Protein AF-A0A935VHP0-F1 (afdb_monomer)

Sequence (103 aa):
MIKRTSIICFLIMLCFSVSAQDDSLMLNSIKSPKKYKIGGINFEGAENSDKNVIKLLSGLKEGDEITIPGDKITDGIKALWKQGLFESIEIYKERLLETIFFL

Radius of gyration: 26.57 Å; Cα contacts (8 Å, |Δi|>4): 62; chains: 1; bounding box: 79×50×43 Å

Solvent-accessible surface area (backbone atoms only — not comparable to full-atom values): 6872 Å² total; per-residue (Å²): 120,69,71,64,59,53,51,54,54,55,59,57,60,66,70,72,76,73,75,79,81,79,70,56,69,68,53,51,64,66,69,47,66,41,80,46,65,36,85,69,84,88,88,77,94,53,84,94,49,61,66,69,56,53,37,60,54,25,70,58,53,70,68,38,79,45,47,48,68,52,62,70,63,58,52,16,53,50,46,44,51,72,68,70,80,59,95,76,88,85,88,79,88,85,80,86,82,89,78,78,83,81,131

Foldseek 3Di:
DVPVVVVVVVVVVVVPPPDPDDPVVVVVVLVDKDKDFAQDDDDDPPPVDDPVVLCVQLVDDHGDIDIVVDCSNVSSLVSVVVVVPDPDDDDDDDDDDPDDDDD

pLDDT: mean 78.54, std 14.46, range [42.94, 95.12]

Secondary structure (DSSP, 8-state):
-HHHHHHHHHHHHGGG------THHHHHHHHS-EEEE-------S-TTS-HHHHHHHHT--TT-EEEESSHHHHHHHHHHHTTT--S----------------

Structure (mmCIF, N/CA/C/O backbone):
data_AF-A0A935VHP0-F1
#
_entry.id   AF-A0A935VHP0-F1
#
loop_
_atom_site.group_PDB
_atom_site.id
_atom_site.type_symbol
_atom_site.label_atom_id
_atom_site.label_alt_id
_atom_site.label_comp_id
_atom_site.label_asym_id
_atom_site.label_entity_id
_atom_site.label_seq_id
_atom_site.pdbx_PDB_ins_code
_atom_site.Cartn_x
_atom_site.Cartn_y
_atom_site.Cartn_z
_atom_site.occupancy
_atom_site.B_iso_or_equiv
_atom_site.auth_seq_id
_atom_site.auth_comp_id
_atom_site.auth_asym_id
_atom_site.auth_atom_id
_atom_site.pdbx_PDB_model_num
ATOM 1 N N . MET A 1 1 ? 67.173 20.867 -25.536 1.00 53.53 1 MET A N 1
ATOM 2 C CA . MET A 1 1 ? 65.894 21.491 -25.109 1.00 53.53 1 MET A CA 1
ATOM 3 C C . MET A 1 1 ? 64.719 20.508 -24.986 1.00 53.53 1 MET A C 1
ATOM 5 O O . MET A 1 1 ? 63.788 20.819 -24.259 1.00 53.53 1 MET A O 1
ATOM 9 N N . ILE A 1 2 ? 64.794 19.305 -25.579 1.00 61.66 2 ILE A N 1
ATOM 10 C CA . ILE A 1 2 ? 63.731 18.272 -25.594 1.00 61.66 2 ILE A CA 1
ATOM 11 C C . ILE A 1 2 ? 63.255 17.774 -24.206 1.00 61.66 2 ILE A C 1
ATOM 13 O O . ILE A 1 2 ? 62.102 17.389 -24.043 1.00 61.66 2 ILE A O 1
ATOM 17 N N . LYS A 1 3 ? 64.119 17.794 -23.178 1.00 55.19 3 LYS A N 1
ATOM 18 C CA . LYS A 1 3 ? 63.813 17.188 -21.865 1.00 55.19 3 LYS A CA 1
ATOM 19 C C . LYS A 1 3 ? 62.781 17.979 -21.047 1.00 55.19 3 LYS A C 1
ATOM 21 O O . LYS A 1 3 ? 62.004 17.384 -20.315 1.00 55.19 3 LYS A O 1
ATOM 26 N N . ARG A 1 4 ? 62.755 19.312 -21.180 1.00 56.31 4 ARG A N 1
ATOM 27 C CA . ARG A 1 4 ? 61.836 20.187 -20.423 1.00 56.31 4 ARG A CA 1
ATOM 28 C C . ARG A 1 4 ? 60.429 20.204 -21.021 1.00 56.31 4 ARG A C 1
ATOM 30 O O . ARG A 1 4 ? 59.457 20.177 -20.278 1.00 56.31 4 ARG A O 1
ATOM 37 N N . THR A 1 5 ? 60.322 20.177 -22.349 1.00 64.12 5 THR A N 1
ATOM 38 C CA . THR A 1 5 ? 59.033 20.121 -23.057 1.00 64.12 5 THR A CA 1
ATOM 39 C C . THR A 1 5 ? 58.347 18.760 -22.907 1.00 64.12 5 THR A C 1
ATOM 41 O O . THR A 1 5 ? 57.126 18.707 -22.790 1.00 64.12 5 THR A O 1
ATOM 44 N N . SER A 1 6 ? 59.119 17.670 -22.807 1.00 64.69 6 SER A N 1
ATOM 45 C CA . SER A 1 6 ? 58.584 16.323 -22.554 1.00 64.69 6 SER A CA 1
ATOM 46 C C . SER A 1 6 ? 57.960 16.171 -21.159 1.00 64.69 6 SER A C 1
ATOM 48 O O . SER A 1 6 ? 56.960 15.476 -21.016 1.00 64.69 6 SER A O 1
ATOM 50 N N . ILE A 1 7 ? 58.512 16.841 -20.139 1.00 71.44 7 ILE A N 1
ATOM 51 C CA . ILE A 1 7 ? 57.971 16.821 -18.766 1.00 71.44 7 ILE A CA 1
ATOM 52 C C . ILE A 1 7 ? 56.646 17.587 -18.693 1.00 71.44 7 ILE A C 1
ATOM 54 O O . ILE A 1 7 ? 55.705 17.133 -18.049 1.00 71.44 7 ILE A O 1
ATOM 58 N N . ILE A 1 8 ? 56.546 18.715 -19.401 1.00 71.81 8 ILE A N 1
ATOM 59 C CA . ILE A 1 8 ? 55.318 19.520 -19.458 1.00 71.81 8 ILE A CA 1
ATOM 60 C C . ILE A 1 8 ? 54.189 18.741 -20.151 1.00 71.81 8 ILE A C 1
ATOM 62 O O . ILE A 1 8 ? 53.060 18.750 -19.668 1.00 71.81 8 ILE A O 1
ATOM 66 N N . CYS A 1 9 ? 54.491 17.997 -21.222 1.00 65.25 9 CYS A N 1
ATOM 67 C CA . CYS A 1 9 ? 53.500 17.138 -21.881 1.00 65.25 9 CYS A CA 1
ATOM 68 C C . CYS A 1 9 ? 53.032 15.982 -20.982 1.00 65.25 9 CYS A C 1
ATOM 70 O O . CYS A 1 9 ? 51.846 15.666 -20.968 1.00 65.25 9 CYS A O 1
ATOM 72 N N . PHE A 1 10 ? 53.933 15.388 -20.193 1.00 69.81 10 PHE A N 1
ATOM 73 C CA . PHE A 1 10 ? 53.584 14.317 -19.254 1.00 69.81 10 PHE A CA 1
ATOM 74 C C . PHE A 1 10 ? 52.715 14.821 -18.087 1.00 69.81 10 PHE A C 1
ATOM 76 O O . PHE A 1 10 ? 51.781 14.140 -17.672 1.00 69.81 10 PHE A O 1
ATOM 83 N N . LEU A 1 11 ? 52.961 16.045 -17.603 1.00 64.88 11 LEU A N 1
ATOM 84 C CA . LEU A 1 11 ? 52.175 16.665 -16.532 1.00 64.88 11 LEU A CA 1
ATOM 85 C C . LEU A 1 11 ? 50.762 17.072 -16.995 1.00 64.88 11 LEU A C 1
ATOM 87 O O . LEU A 1 11 ? 49.811 16.959 -16.230 1.00 64.88 11 LEU A O 1
ATOM 91 N N . ILE A 1 12 ? 50.607 17.486 -18.257 1.00 67.81 12 ILE A N 1
ATOM 92 C CA . ILE A 1 12 ? 49.300 17.802 -18.863 1.00 67.81 12 ILE A CA 1
ATOM 93 C C . ILE A 1 12 ? 48.459 16.533 -19.077 1.00 67.81 12 ILE A C 1
ATOM 95 O O . ILE A 1 12 ? 47.239 16.569 -18.930 1.00 67.81 12 ILE A O 1
ATOM 99 N N . MET A 1 13 ? 49.097 15.396 -19.362 1.00 64.12 13 MET A N 1
ATOM 100 C CA . MET A 1 13 ? 48.417 14.114 -19.581 1.00 64.12 13 MET A CA 1
ATOM 101 C C . MET A 1 13 ? 47.813 13.520 -18.292 1.00 64.12 13 MET A C 1
ATOM 103 O O . MET A 1 13 ? 46.814 12.806 -18.356 1.00 64.12 13 MET A O 1
ATOM 107 N N . LEU A 1 14 ? 48.353 13.870 -17.118 1.00 61.81 14 LEU A N 1
ATOM 108 C CA . LEU A 1 14 ? 47.828 13.465 -15.805 1.00 61.81 14 LEU A CA 1
ATOM 109 C C . LEU A 1 14 ? 46.503 14.158 -15.429 1.00 61.81 14 LEU A C 1
ATOM 111 O O . LEU A 1 14 ? 45.732 13.606 -14.649 1.00 61.81 14 LEU A O 1
ATOM 115 N N . CYS A 1 15 ? 46.193 15.323 -16.009 1.00 57.94 15 CYS A N 1
ATOM 116 C CA . CYS A 1 15 ? 44.972 16.077 -15.695 1.00 57.94 15 CYS A CA 1
ATOM 117 C C . CYS A 1 15 ? 43.712 15.584 -16.434 1.00 57.94 15 CYS A C 1
ATOM 119 O O . CYS A 1 15 ? 42.607 15.971 -16.063 1.00 57.94 15 CYS A O 1
ATOM 121 N N . PHE A 1 16 ? 43.840 14.732 -17.459 1.00 59.47 16 PHE A N 1
ATOM 122 C CA . PHE A 1 16 ? 42.700 14.281 -18.278 1.00 59.47 16 PHE A CA 1
ATOM 123 C C . PHE A 1 16 ? 41.959 13.050 -17.739 1.00 59.47 16 PHE A C 1
ATOM 125 O O . PHE A 1 16 ? 41.003 12.592 -18.359 1.00 59.47 16 PHE A O 1
ATOM 132 N N . SER A 1 17 ? 42.333 12.529 -16.570 1.00 58.00 17 SER A N 1
ATOM 133 C CA . SER A 1 17 ? 41.612 11.415 -15.939 1.00 58.00 17 SER A CA 1
ATOM 134 C C . SER A 1 17 ? 40.496 11.911 -15.014 1.00 58.00 17 SER A C 1
ATOM 136 O O . SER A 1 17 ? 40.456 11.568 -13.836 1.00 58.00 17 SER A O 1
ATOM 138 N N . VAL A 1 18 ? 39.570 12.720 -15.536 1.00 63.88 18 VAL A N 1
ATOM 139 C CA . VAL A 1 18 ? 38.267 12.920 -14.882 1.00 63.88 18 VAL A CA 1
ATOM 140 C C . VAL A 1 18 ? 37.343 11.825 -15.396 1.00 63.88 18 VAL A C 1
ATOM 142 O O . VAL A 1 18 ? 36.743 11.932 -16.461 1.00 63.88 18 VAL A O 1
ATOM 145 N N . SER A 1 19 ? 37.260 10.738 -14.636 1.00 67.81 19 SER A N 1
ATOM 146 C CA . SER A 1 19 ? 36.189 9.758 -14.801 1.00 67.81 19 SER A CA 1
ATOM 147 C C . SER A 1 19 ? 34.959 10.335 -14.105 1.00 67.81 19 SER A C 1
ATOM 149 O O . SER A 1 19 ? 34.905 10.356 -12.876 1.00 67.81 19 SER A O 1
ATOM 151 N N . ALA A 1 20 ? 34.001 10.865 -14.865 1.00 63.19 20 ALA A N 1
ATOM 152 C CA . ALA A 1 20 ? 32.685 11.170 -14.315 1.00 63.19 20 ALA A CA 1
ATOM 153 C C . ALA A 1 20 ? 32.071 9.848 -13.827 1.00 63.19 20 ALA A C 1
ATOM 155 O O . ALA A 1 20 ? 31.919 8.915 -14.614 1.00 63.19 20 ALA A O 1
ATOM 156 N N . GLN A 1 21 ? 31.806 9.728 -12.524 1.00 63.28 21 GLN A N 1
ATOM 157 C CA . GLN A 1 21 ? 31.175 8.533 -11.969 1.00 63.28 21 GLN A CA 1
ATOM 158 C C . GLN A 1 21 ? 29.722 8.480 -12.453 1.00 63.28 21 GLN A C 1
ATOM 160 O O . GLN A 1 21 ? 28.947 9.407 -12.223 1.00 63.28 21 GLN A O 1
ATOM 165 N N . ASP A 1 22 ? 29.385 7.412 -13.172 1.00 58.06 22 ASP A N 1
ATOM 166 C CA . ASP A 1 22 ? 28.053 7.166 -13.710 1.00 58.06 22 ASP A CA 1
ATOM 167 C C . ASP A 1 22 ? 27.151 6.565 -12.621 1.00 58.06 22 ASP A C 1
ATOM 169 O O . ASP A 1 22 ? 27.096 5.353 -12.417 1.00 58.06 22 ASP A O 1
ATOM 173 N N . ASP A 1 23 ? 26.448 7.435 -11.896 1.00 56.00 23 ASP A N 1
ATOM 174 C CA . ASP A 1 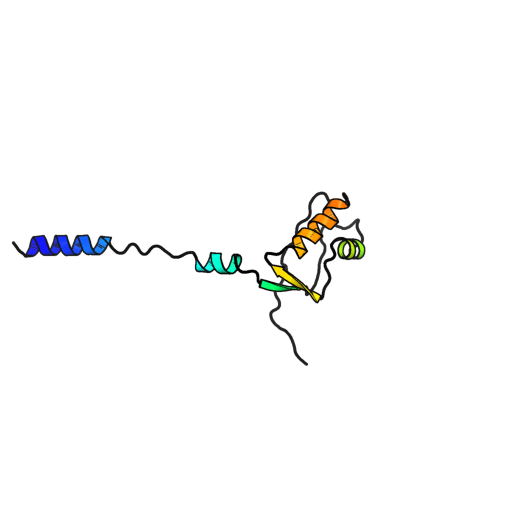23 ? 25.498 7.076 -10.829 1.00 56.00 23 ASP A CA 1
ATOM 175 C C . ASP A 1 23 ? 24.137 6.575 -11.386 1.00 56.00 23 ASP A C 1
ATOM 177 O O . ASP A 1 23 ? 23.133 6.434 -10.681 1.00 56.00 23 ASP A O 1
ATOM 181 N N . SER A 1 24 ? 24.054 6.327 -12.699 1.00 60.16 24 SER A N 1
ATOM 182 C CA . SER A 1 24 ? 22.799 6.022 -13.399 1.00 60.16 24 SER A CA 1
ATOM 183 C C . SER A 1 24 ? 22.279 4.595 -13.176 1.00 60.16 24 SER A C 1
ATOM 185 O O . SER A 1 24 ? 21.071 4.358 -13.296 1.00 60.16 24 SER A O 1
ATOM 187 N N . LEU A 1 25 ? 23.139 3.647 -12.783 1.00 57.06 25 LEU A N 1
ATOM 188 C CA . LEU A 1 25 ? 22.749 2.251 -12.537 1.00 57.06 25 LEU A CA 1
ATOM 189 C C . LEU A 1 25 ? 21.797 2.102 -11.339 1.00 57.06 25 LEU A C 1
ATOM 191 O O . LEU A 1 25 ? 20.825 1.345 -11.421 1.00 57.06 25 LEU A O 1
ATOM 195 N N . MET A 1 26 ? 22.013 2.848 -10.250 1.00 55.97 26 MET A N 1
ATOM 196 C CA . MET A 1 26 ? 21.098 2.820 -9.100 1.00 55.97 26 MET A CA 1
ATOM 197 C C . MET A 1 26 ? 19.773 3.524 -9.417 1.00 55.97 26 MET A C 1
ATOM 199 O O . MET A 1 26 ? 18.703 3.021 -9.067 1.00 55.97 26 MET A O 1
ATOM 203 N N . LEU A 1 27 ? 19.819 4.638 -10.155 1.00 55.72 27 LEU A N 1
ATOM 204 C CA . LEU A 1 27 ? 18.627 5.401 -10.527 1.00 55.72 27 LEU A CA 1
ATOM 205 C C . LEU A 1 27 ? 17.708 4.631 -11.494 1.00 55.72 27 LEU A C 1
ATOM 207 O O . LEU A 1 27 ? 16.485 4.683 -11.359 1.00 55.72 27 LEU A O 1
ATOM 211 N N . ASN A 1 28 ? 18.268 3.876 -12.443 1.00 58.97 28 ASN A N 1
ATOM 212 C CA . ASN A 1 28 ? 17.481 3.088 -13.400 1.00 58.97 28 ASN A CA 1
ATOM 213 C C . ASN A 1 28 ? 16.739 1.904 -12.750 1.00 58.97 28 ASN A C 1
ATOM 215 O O . ASN A 1 28 ? 15.634 1.558 -13.178 1.00 58.97 28 ASN A O 1
ATOM 219 N N . SER A 1 29 ? 17.288 1.313 -11.682 1.00 57.94 29 SER A N 1
ATOM 220 C CA . SER A 1 29 ? 16.618 0.233 -10.936 1.00 57.94 29 SER A CA 1
ATOM 221 C C . SER A 1 29 ? 15.398 0.724 -10.140 1.00 57.94 29 SER A C 1
ATOM 223 O O . SER A 1 29 ? 14.456 -0.041 -9.945 1.00 57.94 29 SER A O 1
ATOM 225 N N . ILE A 1 30 ? 15.390 1.997 -9.720 1.00 60.09 30 ILE A N 1
ATOM 226 C CA . ILE A 1 30 ? 14.248 2.644 -9.044 1.00 60.09 30 ILE A CA 1
ATOM 227 C C . ILE A 1 30 ? 13.189 3.101 -10.060 1.00 60.09 30 ILE A C 1
ATOM 229 O O . ILE A 1 30 ? 11.993 3.044 -9.785 1.00 60.09 30 ILE A O 1
ATOM 233 N N . LYS A 1 31 ? 13.615 3.546 -11.249 1.00 65.56 31 LYS A N 1
ATOM 234 C CA . LYS A 1 31 ? 12.714 4.054 -12.297 1.00 65.56 31 LYS A CA 1
ATOM 235 C C . LYS A 1 31 ? 11.950 2.969 -13.052 1.00 65.56 31 LYS A C 1
ATOM 237 O O . LYS A 1 31 ? 10.933 3.274 -13.669 1.00 65.56 31 LYS A O 1
ATOM 242 N N . SER A 1 32 ? 12.434 1.729 -13.049 1.00 80.88 32 SER A N 1
ATOM 243 C CA . SER A 1 32 ? 11.765 0.638 -13.755 1.00 80.88 32 SER A CA 1
ATOM 244 C C . SER A 1 32 ? 10.670 0.016 -12.876 1.00 80.88 32 SER A C 1
ATOM 246 O O . SER A 1 32 ? 10.977 -0.502 -11.801 1.00 80.88 32 SER A O 1
ATOM 248 N N . PRO A 1 33 ? 9.393 0.046 -13.304 1.00 85.75 33 PRO A N 1
ATOM 249 C CA . PRO A 1 33 ? 8.312 -0.588 -12.562 1.00 85.75 33 PRO A CA 1
ATOM 250 C C . PRO A 1 33 ? 8.544 -2.097 -12.466 1.00 85.75 33 PRO A C 1
ATOM 252 O O . PRO A 1 33 ? 8.674 -2.783 -13.482 1.00 85.75 33 PRO A O 1
ATOM 255 N N . LYS A 1 34 ? 8.575 -2.623 -11.240 1.00 88.12 34 LYS A N 1
ATOM 256 C CA . LYS A 1 34 ? 8.704 -4.061 -10.968 1.00 88.12 34 LYS A CA 1
ATOM 257 C C . LYS A 1 34 ? 7.404 -4.605 -10.397 1.00 88.12 34 LYS A C 1
ATOM 259 O O . LYS A 1 34 ? 6.755 -3.946 -9.585 1.00 88.12 34 LYS A O 1
ATOM 264 N N . LYS A 1 35 ? 7.032 -5.812 -10.826 1.00 90.12 35 LYS A N 1
ATOM 265 C CA . LYS A 1 35 ? 5.864 -6.530 -10.312 1.00 90.12 35 LYS A CA 1
ATOM 266 C C . LYS A 1 35 ? 6.235 -7.312 -9.057 1.00 90.12 35 LYS A C 1
ATOM 268 O O . LYS A 1 35 ? 7.263 -7.980 -9.025 1.00 90.12 35 LYS A O 1
ATOM 273 N N . TYR A 1 36 ? 5.366 -7.253 -8.061 1.00 89.88 36 TYR A N 1
ATOM 274 C CA . TYR A 1 36 ? 5.468 -7.979 -6.803 1.00 89.88 36 TYR A CA 1
ATOM 275 C C . TYR A 1 36 ? 4.128 -8.622 -6.478 1.00 89.88 36 TYR A C 1
ATOM 277 O O . TYR A 1 36 ? 3.081 -8.154 -6.923 1.00 89.88 36 TYR A O 1
ATOM 285 N N . LYS A 1 37 ? 4.165 -9.668 -5.656 1.00 91.38 37 LYS A N 1
ATOM 286 C CA . LYS A 1 37 ? 2.975 -10.277 -5.071 1.00 91.38 37 LYS A CA 1
ATOM 287 C C . LYS A 1 37 ? 2.898 -9.910 -3.596 1.00 91.38 37 LYS A C 1
ATOM 289 O O . LYS A 1 37 ? 3.897 -10.020 -2.886 1.00 91.38 37 LYS A O 1
ATOM 294 N N . ILE A 1 38 ? 1.728 -9.490 -3.128 1.00 90.75 38 ILE A N 1
ATOM 295 C CA . ILE A 1 38 ? 1.513 -9.214 -1.705 1.00 90.75 38 ILE A CA 1
ATOM 296 C C . ILE A 1 38 ? 1.512 -10.546 -0.948 1.00 90.75 38 ILE A C 1
ATOM 298 O O . ILE A 1 38 ? 0.603 -11.353 -1.119 1.00 90.75 38 ILE A O 1
ATOM 302 N N . GLY A 1 39 ? 2.532 -10.791 -0.123 1.00 89.12 39 GLY A N 1
ATOM 303 C CA . GLY A 1 39 ? 2.621 -12.011 0.691 1.00 89.12 39 GLY A CA 1
ATOM 304 C C . GLY A 1 39 ? 1.807 -11.957 1.988 1.00 89.12 39 GLY A C 1
ATOM 305 O O . GLY A 1 39 ? 1.307 -12.979 2.438 1.00 89.12 39 GLY A O 1
ATOM 306 N N . GLY A 1 40 ? 1.663 -10.766 2.568 1.00 89.38 40 GLY A N 1
ATOM 307 C CA . GLY A 1 40 ? 0.996 -10.513 3.844 1.00 89.38 40 GLY A CA 1
ATOM 308 C C . GLY A 1 40 ? 0.770 -9.013 4.022 1.00 89.38 40 GLY A C 1
ATOM 309 O O . GLY A 1 40 ? 1.514 -8.216 3.446 1.00 89.38 40 GLY A O 1
ATOM 310 N N . ILE A 1 41 ? -0.249 -8.625 4.790 1.00 89.50 41 ILE A N 1
ATOM 311 C CA . ILE A 1 41 ? -0.480 -7.223 5.167 1.00 89.50 41 ILE A CA 1
ATOM 312 C C . ILE A 1 41 ? -0.593 -7.148 6.688 1.00 89.50 41 ILE A C 1
ATOM 314 O O . ILE A 1 41 ? -1.505 -7.738 7.268 1.00 89.50 41 ILE A O 1
ATOM 318 N N . ASN A 1 42 ? 0.315 -6.403 7.319 1.00 88.25 42 ASN A N 1
ATOM 319 C CA . ASN A 1 42 ? 0.237 -6.069 8.736 1.00 88.25 42 ASN A CA 1
ATOM 320 C C . ASN A 1 42 ? -0.257 -4.627 8.917 1.00 88.25 42 ASN A C 1
ATOM 322 O O . ASN A 1 42 ? 0.067 -3.750 8.120 1.00 88.25 42 ASN A O 1
ATOM 326 N N . PHE A 1 43 ? -1.038 -4.395 9.971 1.00 85.81 43 PHE A N 1
ATOM 327 C CA . PHE A 1 43 ? -1.547 -3.072 10.333 1.00 85.81 43 PHE A CA 1
ATOM 328 C C . PHE A 1 43 ? -1.100 -2.725 11.750 1.00 85.81 43 PHE A C 1
ATOM 330 O O . PHE A 1 43 ? -1.394 -3.471 12.692 1.00 85.81 43 PHE A O 1
ATOM 337 N N . GLU A 1 44 ? -0.444 -1.575 11.881 1.00 85.25 44 GLU A N 1
ATOM 338 C CA . GLU A 1 44 ? 0.039 -0.995 13.135 1.00 85.25 44 GLU A CA 1
ATOM 339 C C . GLU A 1 44 ? -0.658 0.352 13.387 1.00 85.25 44 GLU A C 1
ATOM 341 O O . GLU A 1 44 ? -1.082 1.021 12.446 1.00 85.25 44 GLU A O 1
ATOM 346 N N . GLY A 1 45 ? -0.849 0.728 14.656 1.00 81.81 45 GLY A N 1
ATOM 347 C CA . GLY A 1 45 ? -1.473 2.002 15.054 1.00 81.81 45 GLY A CA 1
ATOM 348 C C . GLY A 1 45 ? -3.002 2.087 14.911 1.00 81.81 45 GLY A C 1
ATOM 349 O O . GLY A 1 45 ? -3.619 2.992 15.463 1.00 81.81 45 GLY A O 1
ATOM 350 N N . ALA A 1 46 ? -3.645 1.133 14.237 1.00 77.56 46 ALA A N 1
ATOM 351 C CA . ALA A 1 46 ? -5.097 1.100 14.038 1.00 77.56 46 ALA A CA 1
ATOM 352 C C . ALA A 1 46 ? -5.841 0.247 15.091 1.00 77.56 46 ALA A C 1
ATOM 354 O O 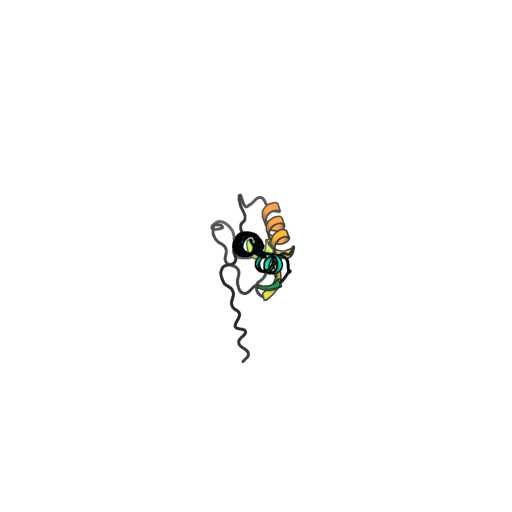. ALA A 1 46 ? -6.677 -0.582 14.743 1.00 77.56 46 ALA A O 1
ATOM 355 N N . GLU A 1 47 ? -5.533 0.413 16.381 1.00 77.94 47 GLU A N 1
ATOM 356 C CA . GLU A 1 47 ? -6.075 -0.437 17.464 1.00 77.94 47 GLU A CA 1
ATOM 357 C C . GLU A 1 47 ? -7.600 -0.338 17.618 1.00 77.94 47 GLU A C 1
ATOM 359 O O . GLU A 1 47 ? -8.263 -1.321 17.941 1.00 77.94 47 GLU A O 1
ATOM 364 N N . ASN A 1 48 ? -8.164 0.835 17.324 1.00 78.75 48 ASN A N 1
ATOM 365 C CA . ASN A 1 48 ? -9.603 1.099 17.419 1.00 78.75 48 ASN A CA 1
ATOM 366 C C . ASN A 1 48 ? -10.378 0.743 16.137 1.00 78.75 48 ASN A C 1
ATOM 368 O O . ASN A 1 48 ? -11.567 1.035 16.038 1.00 78.75 48 ASN A O 1
ATOM 372 N N . SER A 1 49 ? -9.716 0.175 15.125 1.00 82.06 49 SER A N 1
ATOM 373 C CA . SER A 1 49 ? -10.310 -0.128 13.820 1.00 82.06 49 SER A CA 1
ATOM 374 C C . SER A 1 49 ? -10.179 -1.609 13.482 1.00 82.06 49 SER A C 1
ATOM 376 O O . SER A 1 49 ? -9.141 -2.230 13.701 1.00 82.06 49 SER A O 1
ATOM 378 N N . ASP A 1 50 ? -11.228 -2.190 12.897 1.00 87.81 50 ASP A N 1
ATOM 379 C CA . ASP A 1 50 ? -11.187 -3.583 12.456 1.00 87.81 50 ASP A CA 1
ATOM 380 C C . ASP A 1 50 ? -10.243 -3.729 11.252 1.00 87.81 50 ASP A C 1
ATOM 382 O O . ASP A 1 50 ? -10.480 -3.180 10.171 1.00 87.81 50 ASP A O 1
ATOM 386 N N . LYS A 1 51 ? -9.175 -4.513 11.423 1.00 87.19 51 LYS A N 1
ATOM 387 C CA . LYS A 1 51 ? -8.161 -4.770 10.389 1.00 87.19 51 LYS A CA 1
ATOM 388 C C . LYS A 1 51 ? -8.760 -5.341 9.098 1.00 87.19 51 LYS A C 1
ATOM 390 O O . LYS A 1 51 ? -8.251 -5.054 8.015 1.00 87.19 51 LYS A O 1
ATOM 395 N N . ASN A 1 52 ? -9.849 -6.108 9.177 1.00 86.88 52 ASN A N 1
ATOM 396 C CA . ASN A 1 52 ? -10.545 -6.631 7.999 1.00 86.88 52 ASN A CA 1
ATOM 397 C C . ASN A 1 52 ? -11.252 -5.523 7.221 1.00 86.88 52 ASN A C 1
ATOM 399 O O . ASN A 1 52 ? -11.262 -5.543 5.990 1.00 86.88 52 ASN A O 1
ATOM 403 N N . VAL A 1 53 ? -11.804 -4.536 7.929 1.00 88.00 53 VAL A N 1
ATOM 404 C CA . VAL A 1 53 ? -12.439 -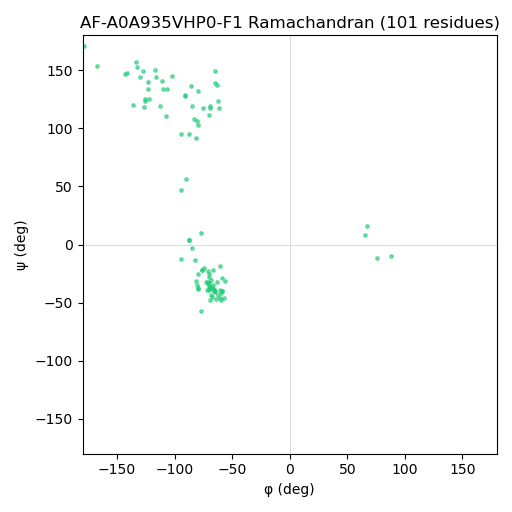3.367 7.316 1.00 88.00 53 VAL A CA 1
ATOM 405 C C . VAL A 1 53 ? -11.385 -2.499 6.635 1.00 88.00 53 VAL A C 1
ATOM 407 O O . VAL A 1 53 ? -11.573 -2.119 5.484 1.00 88.00 53 VAL A O 1
ATOM 410 N N . ILE A 1 54 ? -10.231 -2.269 7.269 1.00 90.06 54 ILE A N 1
ATOM 411 C CA . ILE A 1 54 ? -9.115 -1.531 6.649 1.00 90.06 54 ILE A CA 1
ATOM 412 C C . ILE A 1 54 ? -8.623 -2.253 5.386 1.00 90.06 54 ILE A C 1
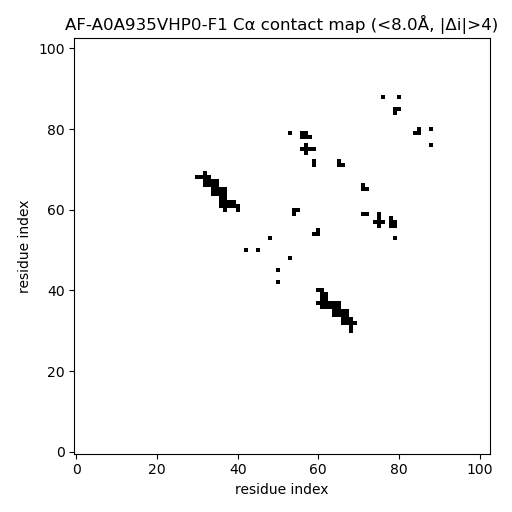ATOM 414 O O . ILE A 1 54 ? -8.467 -1.637 4.328 1.00 90.06 54 ILE A O 1
ATOM 418 N N . LYS A 1 55 ? -8.439 -3.578 5.458 1.00 90.12 55 LYS A N 1
ATOM 419 C CA . LYS A 1 55 ? -8.080 -4.412 4.302 1.00 90.12 55 LYS A CA 1
ATOM 420 C C . LYS A 1 55 ? -9.108 -4.272 3.172 1.00 90.12 55 LYS A C 1
ATOM 422 O O . LYS A 1 55 ? -8.727 -4.037 2.030 1.00 90.12 55 LYS A O 1
ATOM 427 N N . LEU A 1 56 ? -10.403 -4.335 3.485 1.00 90.31 56 LEU A N 1
ATOM 428 C CA . LEU A 1 56 ? -11.473 -4.179 2.499 1.00 90.31 56 LEU A CA 1
ATOM 429 C C . LEU A 1 56 ? -11.486 -2.782 1.859 1.00 90.31 56 LEU A C 1
ATOM 431 O O . LEU A 1 56 ? -11.568 -2.678 0.638 1.00 90.31 56 LEU A O 1
ATOM 435 N N . LEU A 1 57 ? -11.382 -1.726 2.667 1.00 91.69 57 LEU A N 1
ATOM 436 C CA . LEU A 1 57 ? -11.456 -0.332 2.217 1.00 91.69 57 LEU A CA 1
ATOM 437 C C . LEU A 1 57 ? -10.234 0.088 1.398 1.00 91.69 57 LEU A C 1
ATOM 439 O O . LEU A 1 57 ? -10.380 0.823 0.425 1.00 91.69 57 LEU A O 1
ATOM 443 N N . SER A 1 58 ? -9.042 -0.402 1.751 1.00 91.81 58 SER A N 1
ATOM 444 C CA . SER A 1 58 ? -7.830 -0.172 0.954 1.00 91.81 58 SER A CA 1
ATOM 445 C C . SER A 1 58 ? -7.879 -0.857 -0.414 1.00 91.81 58 SER A C 1
ATOM 447 O O . SER A 1 58 ? -7.134 -0.485 -1.315 1.00 91.81 58 SE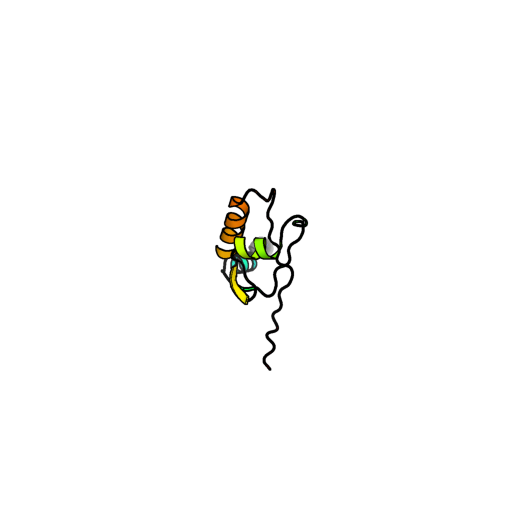R A O 1
ATOM 449 N N . GLY A 1 59 ? -8.715 -1.889 -0.580 1.00 91.81 59 GLY A N 1
ATOM 450 C CA . GLY A 1 59 ? -8.733 -2.712 -1.788 1.00 91.81 59 GLY A CA 1
ATOM 451 C C . GLY A 1 59 ? -7.452 -3.528 -2.007 1.00 91.81 59 GLY A C 1
ATOM 452 O O . GLY A 1 59 ? -7.308 -4.140 -3.064 1.00 91.81 59 GLY A O 1
ATOM 453 N N . LEU A 1 60 ? -6.536 -3.561 -1.030 1.00 91.81 60 LEU A N 1
ATOM 454 C CA . LEU A 1 60 ? -5.310 -4.353 -1.071 1.00 91.81 60 LEU A CA 1
ATOM 455 C C . LEU A 1 60 ? -5.563 -5.726 -0.452 1.00 91.81 60 LEU A C 1
ATOM 457 O O . LEU A 1 60 ? -6.049 -5.836 0.676 1.00 91.81 60 LEU A O 1
ATOM 461 N N . LYS A 1 61 ? -5.218 -6.787 -1.183 1.00 91.12 61 LYS A N 1
ATOM 462 C CA . LYS A 1 61 ? -5.407 -8.166 -0.724 1.00 91.12 61 LYS A CA 1
ATOM 463 C C . LYS A 1 61 ? -4.121 -8.967 -0.816 1.00 91.12 61 LYS A C 1
ATOM 465 O O . LYS A 1 61 ? -3.281 -8.755 -1.684 1.00 91.12 61 LYS A O 1
ATOM 470 N N . GLU A 1 62 ? -3.983 -9.920 0.093 1.00 91.06 62 GLU A N 1
ATOM 471 C CA . GLU A 1 62 ? -2.918 -10.915 0.021 1.00 91.06 62 GLU A CA 1
ATOM 472 C C . GLU A 1 62 ? -3.089 -11.753 -1.247 1.00 91.06 62 GLU A C 1
ATOM 474 O O . GLU A 1 62 ? -4.197 -12.135 -1.620 1.00 91.06 62 GLU A O 1
ATOM 479 N N . GLY A 1 63 ? -1.979 -12.010 -1.928 1.00 89.50 63 GLY A N 1
ATOM 480 C CA . GLY A 1 63 ? -1.949 -12.677 -3.220 1.00 89.50 63 GLY A CA 1
ATOM 481 C C . GLY A 1 63 ? -2.091 -11.752 -4.427 1.00 89.5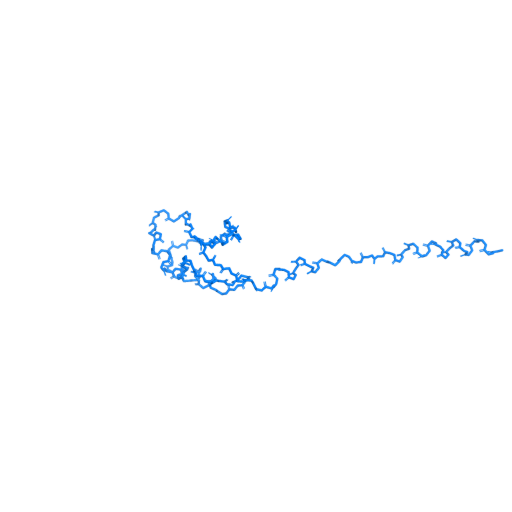0 63 GLY A C 1
ATOM 482 O O . GLY A 1 63 ? -1.827 -12.210 -5.538 1.00 89.50 63 GLY A O 1
ATOM 483 N N . ASP A 1 64 ? -2.430 -10.477 -4.236 1.00 90.69 64 ASP A N 1
ATOM 484 C CA . ASP A 1 64 ? -2.522 -9.520 -5.334 1.00 90.69 64 ASP A CA 1
ATOM 485 C C . ASP A 1 64 ? -1.163 -9.267 -5.987 1.00 90.69 64 ASP A C 1
ATOM 487 O O . ASP A 1 64 ? -0.154 -9.067 -5.306 1.00 90.69 64 ASP A O 1
ATOM 491 N N . GLU A 1 65 ? -1.164 -9.173 -7.317 1.00 91.94 65 GLU A N 1
ATOM 492 C CA . GLU A 1 65 ? -0.058 -8.573 -8.053 1.00 91.94 65 GLU A CA 1
ATOM 493 C C . GLU A 1 65 ? -0.158 -7.044 -8.003 1.00 91.94 65 GLU A C 1
ATOM 495 O O . GLU A 1 65 ? -1.217 -6.449 -8.246 1.00 91.94 65 GLU A O 1
ATOM 500 N N . ILE A 1 66 ? 0.964 -6.411 -7.677 1.00 91.88 66 ILE A N 1
ATOM 501 C CA . ILE A 1 66 ? 1.136 -4.963 -7.618 1.00 91.88 66 ILE A CA 1
ATOM 502 C C . ILE A 1 66 ? 2.411 -4.563 -8.352 1.00 91.88 66 ILE A C 1
ATOM 504 O O . ILE A 1 66 ? 3.374 -5.323 -8.415 1.00 91.88 66 ILE A O 1
ATOM 508 N N . THR A 1 67 ? 2.434 -3.343 -8.873 1.00 91.31 67 THR A N 1
ATOM 509 C CA . THR A 1 67 ? 3.613 -2.770 -9.523 1.00 91.31 67 THR A CA 1
ATOM 510 C C . THR A 1 67 ? 4.166 -1.659 -8.646 1.00 91.31 67 THR A C 1
ATOM 512 O O . THR A 1 67 ? 3.401 -0.827 -8.162 1.00 91.31 67 THR A O 1
ATOM 515 N N . ILE A 1 68 ? 5.481 -1.648 -8.430 1.00 88.38 68 ILE A N 1
ATOM 516 C CA . ILE A 1 68 ? 6.167 -0.609 -7.658 1.00 88.38 68 ILE A CA 1
ATOM 517 C C . ILE A 1 68 ? 7.295 -0.014 -8.521 1.00 88.38 68 ILE A C 1
ATOM 519 O O . ILE A 1 68 ? 8.169 -0.775 -8.951 1.00 88.38 68 ILE A O 1
ATOM 523 N N . PRO A 1 69 ? 7.310 1.315 -8.753 1.00 88.00 69 PRO A N 1
ATOM 524 C CA . PRO A 1 69 ? 6.227 2.264 -8.450 1.00 88.00 69 PRO A CA 1
ATOM 525 C C . PRO A 1 69 ? 4.957 1.989 -9.285 1.00 88.00 69 PRO A C 1
ATOM 527 O O . PRO A 1 69 ? 5.050 1.499 -10.410 1.00 88.00 69 PRO A O 1
ATOM 530 N N . GLY A 1 70 ? 3.772 2.289 -8.741 1.00 88.56 70 GLY A N 1
ATOM 531 C CA . GLY A 1 70 ? 2.487 2.087 -9.420 1.00 88.56 70 GLY A CA 1
ATOM 532 C C . GLY A 1 70 ? 1.279 2.539 -8.593 1.00 88.56 70 GLY A C 1
ATOM 533 O O . GLY A 1 70 ? 1.407 2.841 -7.407 1.00 88.56 70 GLY A O 1
ATOM 534 N N . ASP A 1 71 ? 0.100 2.565 -9.219 1.00 91.69 71 ASP A N 1
ATOM 535 C CA . ASP A 1 71 ? -1.078 3.263 -8.676 1.00 91.69 71 ASP A CA 1
ATOM 536 C C . ASP A 1 71 ? -1.823 2.489 -7.588 1.00 91.69 71 ASP A C 1
ATOM 538 O O . ASP A 1 71 ? -2.450 3.085 -6.719 1.00 91.69 71 ASP A O 1
ATOM 542 N N . LYS A 1 72 ? -1.729 1.155 -7.580 1.00 91.94 72 LYS A N 1
ATOM 543 C CA . LYS A 1 72 ? -2.558 0.300 -6.714 1.00 91.94 72 LYS A CA 1
ATOM 544 C C . LYS A 1 72 ? -2.385 0.5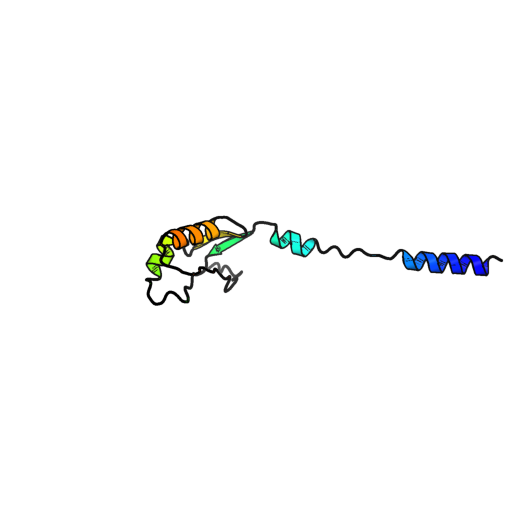97 -5.218 1.00 91.94 72 LYS A C 1
ATOM 546 O O . LYS A 1 72 ? -3.367 0.628 -4.484 1.00 91.94 72 LYS A O 1
ATOM 551 N N . ILE A 1 73 ? -1.154 0.859 -4.772 1.00 91.44 73 ILE A N 1
ATOM 552 C CA . ILE A 1 73 ? -0.883 1.266 -3.384 1.00 91.44 73 ILE A CA 1
ATOM 553 C C . ILE A 1 73 ? -1.439 2.673 -3.130 1.00 91.44 73 ILE A C 1
ATOM 555 O O . ILE A 1 73 ? -2.130 2.902 -2.139 1.00 91.44 73 ILE A O 1
ATOM 559 N N . THR A 1 74 ? -1.161 3.613 -4.036 1.00 93.44 74 THR A N 1
ATOM 560 C CA . THR A 1 74 ? -1.600 5.008 -3.928 1.00 93.44 74 THR A CA 1
ATOM 561 C C . THR A 1 74 ? -3.121 5.131 -3.866 1.00 93.44 74 THR A C 1
ATOM 563 O O . THR A 1 74 ? -3.646 5.903 -3.065 1.00 93.44 74 THR A O 1
ATOM 566 N N . ASP A 1 75 ? -3.840 4.361 -4.674 1.00 95.12 75 ASP A N 1
ATOM 567 C CA . ASP A 1 75 ? -5.297 4.349 -4.691 1.00 95.12 75 ASP A CA 1
ATOM 568 C C . ASP A 1 75 ? -5.875 3.737 -3.416 1.00 95.12 75 ASP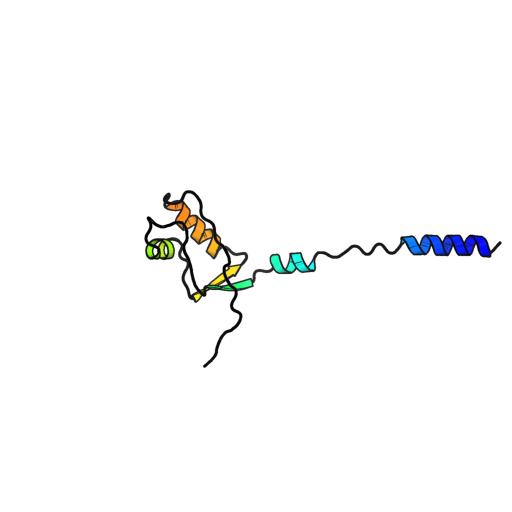 A C 1
ATOM 570 O O . ASP A 1 75 ? -6.847 4.272 -2.882 1.00 95.12 75 ASP A O 1
ATOM 574 N N . GLY A 1 76 ? -5.235 2.701 -2.865 1.00 93.81 76 GLY A N 1
ATOM 575 C CA . GLY A 1 76 ? -5.608 2.152 -1.562 1.00 93.81 76 GLY A CA 1
ATOM 576 C C . GLY A 1 76 ? -5.438 3.158 -0.422 1.00 93.81 76 GLY A C 1
ATOM 577 O O . GLY A 1 76 ? -6.348 3.323 0.391 1.00 93.81 76 GLY A O 1
ATOM 578 N N . ILE A 1 77 ? -4.330 3.911 -0.407 1.00 93.25 77 ILE A N 1
ATOM 579 C CA . ILE A 1 77 ? -4.124 5.009 0.555 1.00 93.25 77 ILE A CA 1
ATOM 580 C C . ILE A 1 77 ? -5.223 6.066 0.398 1.00 93.25 77 ILE A C 1
ATOM 582 O O . ILE A 1 77 ? -5.845 6.461 1.382 1.00 93.25 77 ILE A O 1
ATOM 586 N N . LYS A 1 78 ? -5.517 6.504 -0.834 1.00 94.56 78 LYS A N 1
ATOM 587 C CA . LYS A 1 78 ? -6.584 7.485 -1.095 1.00 94.56 78 LYS A CA 1
ATOM 588 C C . LYS A 1 78 ? -7.955 6.974 -0.647 1.00 94.56 78 LYS A C 1
ATOM 590 O O . LYS A 1 78 ? -8.753 7.759 -0.139 1.00 94.56 78 LYS A O 1
ATOM 595 N N . ALA A 1 79 ? -8.254 5.693 -0.855 1.00 94.38 79 ALA A N 1
ATOM 596 C CA . ALA A 1 79 ? -9.523 5.088 -0.460 1.00 94.38 79 ALA A CA 1
ATOM 597 C C . ALA A 1 79 ? -9.708 5.085 1.063 1.00 94.38 79 ALA A C 1
ATOM 599 O O . ALA A 1 79 ? -10.795 5.417 1.539 1.00 94.38 79 ALA A O 1
ATOM 600 N N . LEU A 1 80 ? -8.639 4.794 1.811 1.00 92.06 80 LEU A N 1
ATOM 601 C CA . LEU A 1 80 ? -8.615 4.901 3.270 1.00 92.06 80 LEU A CA 1
ATOM 602 C C . LEU A 1 80 ? -8.720 6.357 3.740 1.00 92.06 80 LEU A C 1
ATOM 604 O O . LEU A 1 80 ? -9.524 6.660 4.617 1.00 92.06 80 LEU A O 1
ATOM 608 N N . TRP A 1 81 ? -7.973 7.272 3.120 1.00 92.88 81 TRP A N 1
ATOM 609 C CA . TRP A 1 81 ? -7.994 8.696 3.467 1.00 92.88 81 TRP A CA 1
ATOM 610 C C . TRP A 1 81 ? -9.392 9.309 3.324 1.00 92.88 81 TRP A C 1
ATOM 612 O O . TRP A 1 81 ? -9.843 10.065 4.180 1.00 92.88 81 TRP A O 1
ATOM 62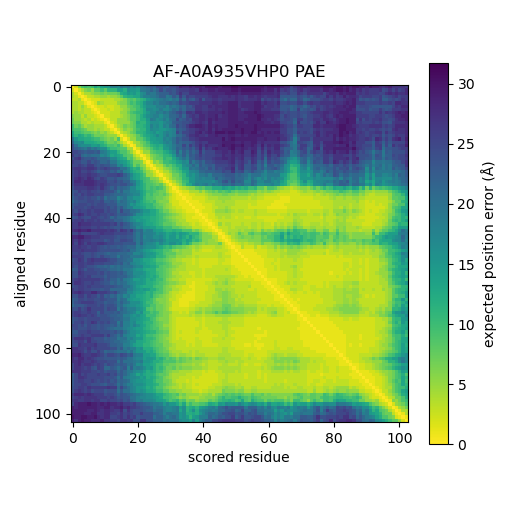2 N N . LYS A 1 82 ? -10.128 8.923 2.272 1.00 93.81 82 LYS A N 1
ATOM 623 C CA . LYS A 1 82 ? -11.515 9.363 2.034 1.00 93.81 82 LYS A CA 1
ATOM 624 C C . LYS A 1 82 ? -12.493 8.974 3.144 1.00 93.81 82 LYS A C 1
ATOM 626 O O . LYS A 1 82 ? -13.566 9.562 3.206 1.00 93.81 82 LYS A O 1
ATOM 631 N N . GLN A 1 83 ? -12.149 8.009 3.996 1.00 90.94 83 GLN A N 1
ATOM 632 C CA . GLN A 1 83 ? -12.993 7.625 5.128 1.00 90.94 83 GLN A CA 1
ATOM 633 C C . GLN A 1 83 ? -12.947 8.654 6.262 1.00 90.94 83 GLN A C 1
ATOM 635 O O . GLN A 1 83 ? -13.841 8.662 7.100 1.00 90.94 83 GLN A O 1
ATOM 640 N N . GLY A 1 84 ? -11.914 9.506 6.314 1.00 89.62 84 GLY A N 1
ATOM 641 C CA . GLY A 1 84 ? -11.740 10.495 7.383 1.00 89.62 84 GLY A CA 1
ATOM 642 C C . GLY A 1 84 ? -11.442 9.889 8.760 1.00 89.62 84 GLY A C 1
ATOM 643 O O . GLY A 1 84 ? -11.593 10.571 9.767 1.00 89.62 84 GLY A O 1
ATOM 644 N N . LEU A 1 85 ? -11.045 8.612 8.809 1.00 87.06 85 LEU A N 1
ATOM 645 C CA . LEU A 1 85 ? -10.793 7.863 10.048 1.00 87.06 85 LEU A CA 1
ATOM 646 C C . LEU A 1 85 ? -9.323 7.879 10.486 1.00 87.06 85 LEU A C 1
ATOM 648 O O . LEU A 1 85 ? -9.014 7.464 11.599 1.00 87.06 85 LEU A O 1
ATOM 652 N N . PHE A 1 86 ? -8.418 8.319 9.611 1.00 86.69 86 PHE A N 1
ATOM 653 C CA . PHE A 1 86 ? -6.974 8.245 9.821 1.00 86.69 86 PHE A CA 1
ATOM 654 C C . PHE A 1 86 ? -6.360 9.639 9.720 1.00 86.69 86 PHE A C 1
ATOM 656 O O . PHE A 1 86 ? -6.651 10.374 8.779 1.00 86.69 86 PHE A O 1
ATOM 663 N N . GLU A 1 87 ? -5.497 9.981 10.674 1.00 88.56 87 GLU A N 1
ATOM 664 C CA . GLU A 1 87 ? -4.728 11.232 10.668 1.00 88.56 87 GLU A CA 1
ATOM 665 C C . GLU A 1 87 ? -3.505 11.145 9.745 1.00 88.56 87 GLU A C 1
ATOM 667 O O . GLU A 1 87 ? -3.180 12.095 9.039 1.00 88.56 87 GLU A O 1
ATOM 672 N N . SER A 1 88 ? -2.849 9.983 9.721 1.00 89.12 88 SER A N 1
ATOM 673 C CA . SER A 1 88 ? -1.723 9.679 8.841 1.00 89.12 88 SER A CA 1
ATOM 674 C C . SER A 1 88 ? -1.821 8.237 8.353 1.00 89.12 88 SER A C 1
ATOM 676 O O . SER A 1 88 ? -2.332 7.364 9.058 1.00 89.12 88 SER A O 1
ATOM 678 N N . ILE A 1 89 ? -1.355 7.992 7.129 1.00 90.94 89 ILE A N 1
ATOM 679 C CA . ILE A 1 89 ? -1.324 6.665 6.512 1.00 90.94 89 ILE A CA 1
ATOM 680 C C . ILE A 1 89 ? 0.031 6.489 5.841 1.00 90.94 89 ILE A C 1
ATOM 682 O O . ILE A 1 89 ? 0.372 7.210 4.904 1.00 90.94 89 ILE A O 1
ATOM 686 N N . GLU A 1 90 ? 0.771 5.482 6.287 1.00 90.62 90 GLU A N 1
ATOM 687 C CA . GLU A 1 90 ? 2.092 5.148 5.770 1.00 90.62 90 GLU A CA 1
ATOM 688 C C . GLU A 1 90 ? 2.148 3.658 5.434 1.00 90.62 90 GLU A C 1
ATOM 690 O O . GLU A 1 90 ? 1.529 2.828 6.100 1.00 90.62 90 GLU A O 1
ATOM 695 N N . ILE A 1 91 ? 2.867 3.316 4.364 1.00 89.12 91 ILE A N 1
ATOM 696 C CA . ILE A 1 91 ? 3.021 1.934 3.907 1.00 89.12 91 ILE A CA 1
ATOM 697 C C . ILE A 1 91 ? 4.503 1.623 3.791 1.00 89.12 91 ILE A C 1
ATOM 699 O O . ILE A 1 91 ? 5.245 2.288 3.067 1.00 89.12 91 ILE A O 1
ATOM 703 N N . TYR A 1 92 ? 4.904 0.558 4.474 1.00 89.62 92 TYR A N 1
ATOM 704 C CA . TYR A 1 92 ? 6.277 0.096 4.541 1.00 89.62 92 TYR A CA 1
ATOM 705 C C . TYR A 1 92 ? 6.412 -1.281 3.902 1.00 89.62 92 TYR A C 1
ATOM 707 O O . TYR A 1 92 ? 5.540 -2.143 4.019 1.00 89.62 92 TYR A O 1
ATOM 715 N N . LYS A 1 93 ? 7.543 -1.506 3.233 1.00 87.88 93 LYS A N 1
ATOM 716 C CA . LYS A 1 93 ? 7.936 -2.843 2.788 1.00 87.88 93 LYS A CA 1
ATOM 717 C C . LYS A 1 93 ? 8.615 -3.556 3.954 1.00 87.88 93 LYS A C 1
ATOM 719 O O . LYS A 1 93 ? 9.756 -3.233 4.268 1.00 87.88 93 LYS A O 1
ATOM 724 N N . GLU A 1 94 ? 7.947 -4.542 4.540 1.00 86.38 94 GLU A N 1
ATOM 725 C CA . GLU A 1 94 ? 8.494 -5.297 5.673 1.00 86.38 94 GLU A CA 1
ATOM 726 C C . GLU A 1 94 ? 9.540 -6.334 5.234 1.00 86.38 94 GLU A C 1
ATOM 728 O O . GLU A 1 94 ? 10.692 -6.301 5.664 1.00 86.38 94 GLU A O 1
ATOM 733 N N . ARG A 1 95 ? 9.166 -7.252 4.335 1.00 82.94 95 ARG A N 1
ATOM 734 C CA . ARG A 1 95 ? 10.039 -8.345 3.885 1.00 82.94 95 ARG A CA 1
ATOM 735 C C . ARG A 1 95 ? 9.848 -8.639 2.404 1.00 82.94 95 ARG A C 1
ATOM 737 O O . ARG A 1 95 ? 8.743 -8.547 1.881 1.00 82.94 95 ARG A O 1
ATOM 744 N N . LEU A 1 96 ? 10.933 -9.040 1.745 1.00 79.50 96 LEU A N 1
ATOM 745 C CA . LEU A 1 96 ? 10.914 -9.592 0.395 1.00 79.50 96 LEU A CA 1
ATOM 746 C C . LEU A 1 96 ? 11.308 -11.070 0.480 1.00 79.50 96 LEU A C 1
ATOM 748 O O . LEU A 1 96 ? 12.384 -11.396 0.975 1.00 79.50 96 LEU A O 1
ATOM 752 N N . LEU A 1 97 ? 10.406 -11.956 0.061 1.00 75.31 97 LEU A N 1
ATOM 753 C CA . LEU A 1 97 ? 10.652 -13.393 -0.029 1.00 75.31 97 LEU A CA 1
ATOM 754 C C . LEU A 1 97 ? 10.779 -13.753 -1.512 1.00 75.31 97 LEU A C 1
ATOM 756 O O . LEU A 1 97 ? 9.793 -13.692 -2.239 1.00 75.31 97 LEU A O 1
ATOM 760 N N . GLU A 1 98 ? 11.983 -14.105 -1.964 1.00 64.12 98 GLU A N 1
ATOM 761 C CA . GLU A 1 98 ? 12.218 -14.567 -3.347 1.00 64.12 98 GLU A CA 1
ATOM 762 C C . GLU A 1 98 ? 11.943 -16.069 -3.526 1.00 64.12 98 GLU A C 1
ATOM 764 O O . GLU A 1 98 ? 12.031 -16.603 -4.630 1.00 64.12 98 GLU A O 1
ATOM 769 N N . THR A 1 99 ? 11.603 -16.779 -2.450 1.00 53.62 99 THR A N 1
ATOM 770 C CA . THR A 1 99 ? 11.500 -18.239 -2.469 1.00 53.62 99 THR A CA 1
ATOM 771 C C . THR A 1 99 ? 10.066 -18.682 -2.736 1.00 53.62 99 THR A C 1
ATOM 773 O O . THR A 1 99 ? 9.248 -18.794 -1.824 1.00 53.62 99 THR A O 1
ATOM 776 N N . ILE A 1 100 ? 9.764 -18.957 -4.004 1.00 58.88 100 ILE A N 1
ATOM 777 C CA . ILE A 1 100 ? 8.577 -19.720 -4.398 1.00 58.88 100 ILE A CA 1
ATOM 778 C C . ILE A 1 100 ? 8.923 -21.201 -4.210 1.00 58.88 100 ILE A C 1
ATOM 780 O O . ILE A 1 100 ? 9.700 -21.759 -4.983 1.00 58.88 100 ILE A O 1
ATOM 784 N N . PHE A 1 101 ? 8.384 -21.838 -3.169 1.00 52.00 101 PHE A N 1
ATOM 785 C CA . PHE A 1 101 ? 8.435 -23.295 -3.056 1.00 52.00 101 PHE A CA 1
ATOM 786 C C . PHE A 1 101 ? 7.421 -23.895 -4.031 1.00 52.00 101 PHE A C 1
ATOM 788 O O . PHE A 1 101 ? 6.219 -23.662 -3.903 1.00 52.00 101 PHE A O 1
ATOM 795 N N . PHE A 1 102 ? 7.913 -24.658 -5.001 1.00 51.31 102 PHE A N 1
ATOM 796 C CA . PHE A 1 102 ? 7.099 -25.608 -5.749 1.00 51.31 102 PHE A CA 1
ATOM 797 C C . PHE A 1 102 ? 7.173 -26.955 -5.020 1.00 51.31 102 PHE A C 1
ATOM 799 O O . PHE A 1 102 ? 8.271 -27.393 -4.669 1.00 51.31 102 PHE A O 1
ATOM 806 N N . LEU A 1 103 ? 6.007 -27.545 -4.741 1.00 42.94 103 LEU A N 1
ATOM 807 C CA . LEU A 1 103 ? 5.867 -28.917 -4.245 1.00 42.94 103 LEU A CA 1
ATOM 808 C C . LEU A 1 103 ? 5.907 -29.894 -5.425 1.00 42.94 103 LEU A C 1
ATOM 810 O O . LEU A 1 103 ? 5.293 -29.553 -6.463 1.00 42.94 103 LEU A O 1
#

Mean predicted aligned error: 12.95 Å